Protein AF-A0A9B0X3S6-F1 (afdb_monomer)

pLDDT: mean 76.86, std 13.33, range [49.12, 95.06]

Mean predicted aligned error: 16.03 Å

Solvent-accessible surface area (backbone atoms only — not comparable to full-atom values): 7601 Å² total; per-residue (Å²): 138,84,72,91,72,80,80,67,78,70,72,73,69,69,84,85,71,81,81,88,72,52,74,68,56,46,54,48,42,71,75,46,59,59,53,60,62,51,50,53,52,52,51,49,54,71,67,44,82,87,54,51,77,71,53,38,54,50,53,50,57,49,44,43,71,78,40,47,68,64,44,40,74,76,42,79,48,74,65,65,48,37,76,79,48,70,75,74,79,77,77,73,69,63,63,65,61,51,59,71,71,47,74,82,70,79,80,77,79,81,82,81,86,82,132

Foldseek 3Di:
DDDPPPPPPCPVDPPDDDDDDDPVVVVVCVVPVVLVVLLVVLVCLLPPPVDDPVVSVVVLVVSCVVPVPSNCVQPVDVVSVCVSPPDDPDPDPCVVVVCVVDDPDPPPPPPDDDD

Structure (mmCIF, N/CA/C/O backbone):
data_AF-A0A9B0X3S6-F1
#
_entry.id   AF-A0A9B0X3S6-F1
#
loop_
_atom_site.group_PDB
_atom_site.id
_atom_site.type_symbol
_atom_site.label_atom_id
_atom_site.label_alt_id
_atom_site.label_comp_id
_atom_site.label_asym_id
_atom_site.label_entity_id
_atom_site.label_seq_id
_atom_site.pdbx_PDB_ins_code
_atom_site.Cartn_x
_atom_site.Cartn_y
_atom_site.Cartn_z
_atom_site.occupancy
_atom_site.B_iso_or_equiv
_atom_site.auth_seq_id
_atom_site.auth_comp_id
_atom_site.auth_asym_id
_atom_site.auth_atom_id
_atom_site.pdbx_PDB_model_num
ATOM 1 N N . ILE A 1 1 ? 35.763 -37.600 18.151 1.00 53.78 1 ILE A N 1
ATOM 2 C CA . ILE A 1 1 ? 34.328 -37.235 18.077 1.00 53.78 1 ILE A CA 1
ATOM 3 C C . ILE A 1 1 ? 34.088 -36.722 16.663 1.00 53.78 1 ILE A C 1
ATOM 5 O O . ILE A 1 1 ? 34.640 -35.689 16.314 1.00 53.78 1 ILE A O 1
ATOM 9 N N . LYS A 1 2 ? 33.414 -37.508 15.816 1.00 51.91 2 LYS A N 1
ATOM 10 C CA . LYS A 1 2 ? 33.139 -37.174 14.411 1.00 51.91 2 LYS A CA 1
ATOM 11 C C . LYS A 1 2 ? 31.690 -36.684 14.366 1.00 51.91 2 LYS A C 1
ATOM 13 O O . LYS A 1 2 ? 30.795 -37.451 14.707 1.00 51.91 2 LYS A O 1
ATOM 18 N N . TYR A 1 3 ? 31.479 -35.403 14.084 1.00 52.16 3 TYR A N 1
ATOM 19 C CA . TYR A 1 3 ? 30.139 -34.812 14.057 1.00 52.16 3 TYR A CA 1
ATOM 20 C C . TYR A 1 3 ? 29.392 -35.259 12.786 1.00 52.16 3 TYR A C 1
ATOM 22 O O . TYR A 1 3 ? 29.971 -35.168 11.702 1.00 52.16 3 TYR A O 1
ATOM 30 N N . PRO A 1 4 ? 28.138 -35.735 12.880 1.00 56.09 4 PRO A N 1
ATOM 31 C CA . PRO A 1 4 ? 27.315 -36.011 11.709 1.00 56.09 4 PRO A CA 1
ATOM 32 C C . PRO A 1 4 ? 26.777 -34.679 11.165 1.00 56.09 4 PRO A C 1
ATOM 34 O O . PRO A 1 4 ? 26.042 -33.983 11.862 1.00 56.09 4 PRO A O 1
ATOM 37 N N . GLY A 1 5 ? 27.184 -34.304 9.949 1.00 56.84 5 GLY A N 1
ATOM 38 C CA . GLY A 1 5 ? 26.774 -33.052 9.291 1.00 56.84 5 GLY A CA 1
ATOM 39 C C . GLY A 1 5 ? 27.902 -32.230 8.653 1.00 56.84 5 GLY A C 1
ATOM 40 O O . GLY A 1 5 ? 27.643 -31.133 8.174 1.00 56.84 5 GLY A O 1
ATOM 41 N N . ALA A 1 6 ? 29.142 -32.732 8.644 1.00 55.22 6 ALA A N 1
ATOM 42 C CA . ALA A 1 6 ? 30.279 -32.047 8.017 1.00 55.22 6 ALA A CA 1
ATOM 43 C C . ALA A 1 6 ? 30.305 -32.134 6.477 1.00 55.22 6 ALA A C 1
ATOM 45 O O . ALA A 1 6 ? 31.081 -31.414 5.860 1.00 55.22 6 ALA A O 1
ATOM 46 N N . ASP A 1 7 ? 29.431 -32.940 5.870 1.00 56.25 7 ASP A N 1
ATOM 47 C CA . ASP A 1 7 ? 29.198 -32.953 4.423 1.00 56.25 7 ASP A CA 1
ATOM 48 C C . ASP A 1 7 ? 28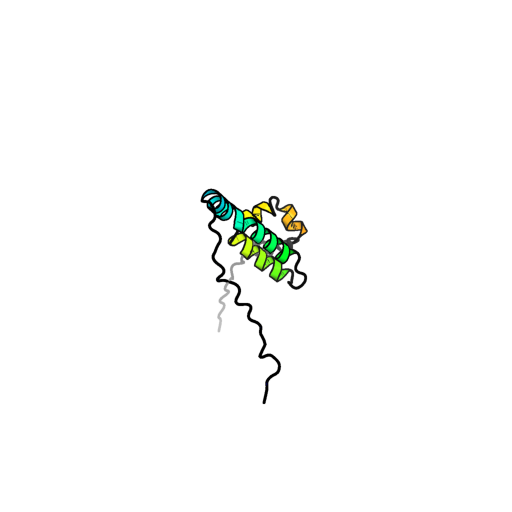.005 -32.044 4.101 1.00 56.25 7 ASP A C 1
ATOM 50 O O . ASP A 1 7 ? 26.979 -32.455 3.562 1.00 56.25 7 ASP A O 1
ATOM 54 N N . MET A 1 8 ? 28.114 -30.771 4.484 1.00 61.78 8 MET A N 1
ATOM 55 C CA . MET A 1 8 ? 27.455 -29.750 3.685 1.00 61.78 8 MET A CA 1
ATOM 56 C C . MET A 1 8 ? 28.321 -29.644 2.438 1.00 61.78 8 MET A C 1
ATOM 58 O O . MET A 1 8 ? 29.293 -28.889 2.422 1.00 61.78 8 MET A O 1
ATOM 62 N N . ASP A 1 9 ? 27.985 -30.437 1.419 1.00 55.53 9 ASP A N 1
ATOM 63 C CA . ASP A 1 9 ? 28.320 -30.125 0.037 1.00 55.53 9 ASP A CA 1
ATOM 64 C C . ASP A 1 9 ? 27.698 -28.759 -0.253 1.00 55.53 9 ASP A C 1
ATOM 66 O O . ASP A 1 9 ? 26.607 -28.610 -0.803 1.00 55.53 9 ASP A O 1
ATOM 70 N N . ILE A 1 10 ? 28.410 -27.722 0.177 1.00 59.44 10 ILE A N 1
ATOM 71 C CA . ILE A 1 10 ? 28.361 -26.408 -0.413 1.00 59.44 10 ILE A CA 1
ATOM 72 C C . ILE A 1 10 ? 28.906 -26.669 -1.813 1.00 59.44 10 ILE A C 1
ATOM 74 O O . ILE A 1 10 ? 30.084 -26.459 -2.097 1.00 59.44 10 ILE A O 1
ATOM 78 N N . THR A 1 11 ? 28.051 -27.170 -2.707 1.00 61.06 11 THR A N 1
ATOM 79 C CA . THR A 1 11 ? 28.144 -26.807 -4.111 1.00 61.06 11 THR A CA 1
ATOM 80 C C . THR A 1 11 ? 28.153 -25.293 -4.080 1.00 61.06 11 THR A C 1
ATOM 82 O O . THR A 1 11 ? 27.106 -24.666 -3.915 1.00 61.06 11 THR A O 1
ATOM 85 N N . LEU A 1 12 ? 29.361 -24.726 -4.064 1.00 59.53 12 LEU A N 1
ATOM 86 C CA . LEU A 1 12 ? 29.629 -23.304 -4.119 1.00 59.53 12 LEU A CA 1
ATOM 87 C C . LEU A 1 12 ? 28.991 -22.854 -5.423 1.00 59.53 12 LEU A C 1
ATOM 89 O O . LEU A 1 12 ? 29.595 -22.950 -6.490 1.00 59.53 12 LEU A O 1
ATOM 93 N N . SER A 1 13 ? 27.716 -22.475 -5.333 1.00 67.25 13 SER A N 1
ATOM 94 C CA . SER A 1 13 ? 26.990 -21.863 -6.425 1.00 67.25 13 SER A CA 1
ATOM 95 C C . SER A 1 13 ? 27.887 -20.741 -6.909 1.00 67.25 13 SER A C 1
ATOM 97 O O . SER A 1 13 ? 28.338 -19.927 -6.097 1.00 67.25 13 SER A O 1
ATOM 99 N N . ALA A 1 14 ? 28.203 -20.756 -8.204 1.00 70.44 14 ALA A N 1
ATOM 100 C CA . ALA A 1 14 ? 29.019 -19.729 -8.828 1.00 70.44 14 ALA A CA 1
ATOM 101 C C . ALA A 1 14 ? 28.556 -18.342 -8.345 1.00 70.44 14 ALA A C 1
ATOM 103 O O . ALA A 1 14 ? 27.351 -18.174 -8.110 1.00 70.44 14 ALA A O 1
ATOM 104 N N . PRO A 1 15 ? 29.474 -17.371 -8.168 1.00 72.62 15 PRO A N 1
ATOM 105 C CA . PRO A 1 15 ? 29.113 -16.026 -7.739 1.00 72.62 15 PRO A CA 1
ATOM 106 C C . PRO A 1 15 ? 27.904 -15.550 -8.541 1.00 72.62 15 PRO A C 1
ATOM 108 O O . PRO A 1 15 ? 27.935 -15.494 -9.771 1.00 72.62 15 PRO A O 1
ATOM 111 N N . SER A 1 16 ? 26.805 -15.292 -7.835 1.00 76.25 16 SER A N 1
ATOM 112 C CA . SER A 1 16 ? 25.555 -14.865 -8.441 1.00 76.25 16 SER A CA 1
ATOM 113 C C . SER A 1 16 ? 25.729 -13.421 -8.894 1.00 76.25 16 SER A C 1
ATOM 115 O O . SER A 1 16 ? 25.534 -12.485 -8.119 1.00 76.25 16 SER A O 1
ATOM 117 N N . PHE A 1 17 ? 26.169 -13.244 -10.135 1.00 82.62 17 PHE A N 1
ATOM 118 C CA . PHE A 1 17 ? 26.225 -11.938 -10.770 1.00 82.62 17 PHE A CA 1
ATOM 119 C C . PHE A 1 17 ? 24.820 -11.506 -11.188 1.00 82.62 17 PHE A C 1
ATOM 121 O O . PHE A 1 17 ? 24.028 -12.307 -11.688 1.00 82.62 17 PHE A O 1
ATOM 128 N N . CYS A 1 18 ? 24.509 -10.223 -10.998 1.00 86.44 18 CYS A N 1
ATOM 129 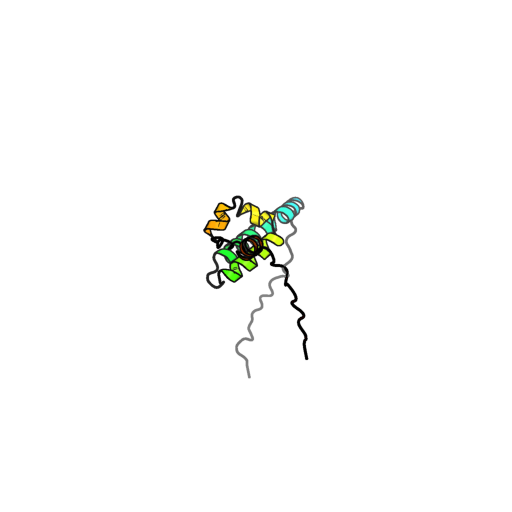C CA . CYS A 1 18 ? 23.271 -9.649 -11.507 1.00 86.44 18 CYS A CA 1
ATOM 130 C C . CYS A 1 18 ? 23.248 -9.733 -13.039 1.00 86.44 18 CYS A C 1
ATOM 132 O O . CYS A 1 18 ? 24.235 -9.403 -13.701 1.00 86.44 18 CYS A O 1
ATOM 134 N N . ARG A 1 19 ? 22.101 -10.120 -13.607 1.00 87.38 19 ARG A N 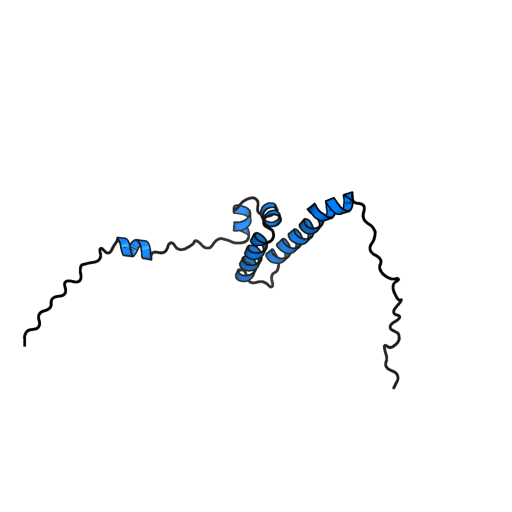1
ATOM 135 C CA . ARG A 1 19 ? 21.866 -9.998 -15.050 1.00 87.38 19 ARG A CA 1
ATOM 136 C C . ARG A 1 19 ? 21.834 -8.515 -15.418 1.00 87.38 19 ARG A C 1
ATOM 138 O O . ARG A 1 19 ? 21.108 -7.745 -14.792 1.00 87.38 19 ARG A O 1
ATOM 145 N N . GLN A 1 20 ? 22.578 -8.127 -16.450 1.00 90.31 20 GLN A N 1
ATOM 146 C CA . GLN A 1 20 ? 22.455 -6.793 -17.026 1.00 90.31 20 GLN A CA 1
ATOM 147 C C . GLN A 1 20 ? 21.083 -6.659 -17.702 1.00 90.31 20 GLN A C 1
ATOM 149 O O . GLN A 1 20 ? 20.732 -7.461 -18.568 1.00 90.31 20 GLN A O 1
ATOM 154 N N . ILE A 1 21 ? 20.309 -5.663 -17.280 1.00 91.56 21 ILE A N 1
ATOM 155 C CA . ILE A 1 21 ? 19.023 -5.310 -17.888 1.00 91.56 21 ILE A CA 1
ATOM 156 C C . ILE A 1 21 ? 19.224 -4.207 -18.925 1.00 91.56 21 ILE A C 1
ATOM 158 O O . ILE A 1 21 ? 20.160 -3.408 -18.823 1.00 91.56 21 ILE A O 1
ATOM 162 N N . SER A 1 22 ? 18.359 -4.174 -19.936 1.00 95.06 22 SER A N 1
ATOM 163 C CA . SER A 1 22 ? 18.357 -3.090 -20.918 1.00 95.06 22 SER A CA 1
ATOM 164 C C . SER A 1 22 ? 17.890 -1.777 -20.261 1.00 95.06 22 SER A C 1
ATOM 166 O O . SER A 1 22 ? 17.187 -1.809 -19.245 1.00 95.06 22 SER A O 1
ATOM 168 N N . PRO A 1 23 ? 18.254 -0.604 -20.810 1.00 93.06 23 PRO A N 1
ATOM 169 C CA . PRO A 1 23 ? 17.760 0.673 -20.291 1.00 93.06 23 PRO A CA 1
ATOM 170 C C . PRO A 1 23 ? 16.226 0.770 -20.349 1.00 93.06 23 PRO A C 1
ATOM 172 O O . PRO A 1 23 ? 15.616 1.330 -19.446 1.00 93.06 23 PRO A O 1
ATOM 175 N N . GLU A 1 24 ? 15.593 0.171 -21.360 1.00 92.81 24 GLU A N 1
ATOM 176 C CA . GLU A 1 24 ? 14.131 0.110 -21.484 1.00 92.81 24 GLU A CA 1
ATOM 177 C C . GLU A 1 24 ? 13.496 -0.748 -20.379 1.00 92.81 24 GLU A C 1
ATOM 179 O O . GLU A 1 24 ? 12.537 -0.320 -19.736 1.00 92.81 24 GLU A O 1
ATOM 184 N N . GLU A 1 25 ? 14.060 -1.930 -20.100 1.00 90.75 25 GLU A N 1
ATOM 185 C CA . GLU A 1 25 ? 13.620 -2.787 -18.990 1.00 90.75 25 GLU A CA 1
ATOM 186 C C . GLU A 1 25 ? 13.790 -2.085 -17.641 1.00 90.75 25 GLU A C 1
ATOM 188 O O . GLU A 1 25 ? 12.949 -2.233 -16.757 1.00 90.75 25 GLU A O 1
ATOM 193 N N . PHE A 1 26 ? 14.859 -1.307 -17.480 1.00 90.62 26 PHE A N 1
ATOM 194 C CA . PHE A 1 26 ? 15.095 -0.533 -16.271 1.00 90.62 26 PHE A CA 1
ATOM 195 C C . PHE A 1 26 ? 14.037 0.553 -16.064 1.00 90.62 26 PHE A C 1
ATOM 197 O O . PHE A 1 26 ? 13.501 0.657 -14.963 1.00 90.62 26 PHE A O 1
ATOM 204 N N . GLU A 1 27 ? 13.695 1.326 -17.097 1.00 91.56 27 GLU A N 1
ATOM 205 C CA . GLU A 1 27 ? 12.624 2.326 -16.997 1.00 91.56 27 GLU A CA 1
ATOM 206 C C . GLU A 1 27 ? 11.268 1.668 -16.710 1.00 91.56 27 GLU A C 1
ATOM 208 O O . GLU A 1 27 ? 10.512 2.140 -15.858 1.00 91.56 27 GLU A O 1
ATOM 213 N N . TYR A 1 28 ? 10.987 0.523 -17.338 1.00 88.62 28 TYR A N 1
ATOM 214 C CA . TYR A 1 28 ? 9.779 -0.252 -17.064 1.00 88.62 28 TYR A CA 1
ATOM 215 C C . TYR A 1 28 ? 9.725 -0.754 -15.611 1.00 88.62 28 TYR A C 1
ATOM 217 O O . TYR A 1 28 ? 8.737 -0.536 -14.910 1.00 88.62 28 TYR A O 1
ATOM 225 N N . GLN A 1 29 ? 10.794 -1.387 -15.121 1.00 88.06 29 GLN A N 1
ATOM 226 C CA . GLN A 1 29 ? 10.867 -1.887 -13.744 1.00 88.06 29 GLN A CA 1
ATOM 227 C C . GLN A 1 29 ? 10.849 -0.752 -12.718 1.00 88.06 29 GLN A C 1
ATOM 229 O O . GLN A 1 29 ? 10.253 -0.899 -11.653 1.00 88.06 29 GLN A O 1
ATOM 234 N N . ARG A 1 30 ? 11.453 0.394 -13.040 1.00 83.81 30 ARG A N 1
ATOM 235 C CA . ARG A 1 30 ? 11.396 1.601 -12.213 1.00 83.81 30 ARG A CA 1
ATOM 236 C C . ARG A 1 30 ? 9.959 2.100 -12.066 1.00 83.81 30 ARG A C 1
ATOM 238 O O . ARG A 1 30 ? 9.561 2.437 -10.955 1.00 83.81 30 ARG A O 1
ATOM 245 N N . ALA A 1 31 ? 9.203 2.157 -13.162 1.00 81.44 31 ALA A N 1
ATOM 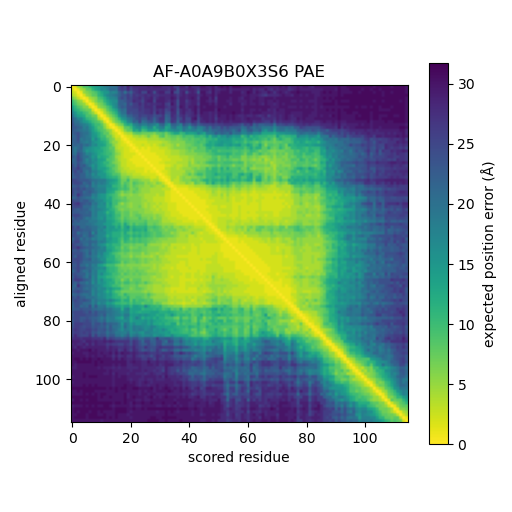246 C CA . ALA A 1 31 ? 7.843 2.690 -13.162 1.00 81.44 31 ALA A CA 1
ATOM 247 C C . ALA A 1 31 ? 6.808 1.708 -12.583 1.00 81.44 31 ALA A C 1
ATOM 249 O O . ALA A 1 31 ? 5.925 2.120 -11.834 1.00 81.44 31 ALA A O 1
ATOM 250 N N . TYR A 1 32 ? 6.926 0.415 -12.894 1.00 79.56 32 TYR A N 1
ATOM 251 C CA . TYR A 1 32 ? 5.870 -0.571 -12.625 1.00 79.56 32 TYR A CA 1
ATOM 252 C C . TYR A 1 32 ? 6.316 -1.746 -11.759 1.00 79.56 32 TYR A C 1
ATOM 254 O O . TYR A 1 32 ? 5.483 -2.393 -11.128 1.00 79.56 32 TYR A O 1
ATOM 262 N N . GLY A 1 33 ? 7.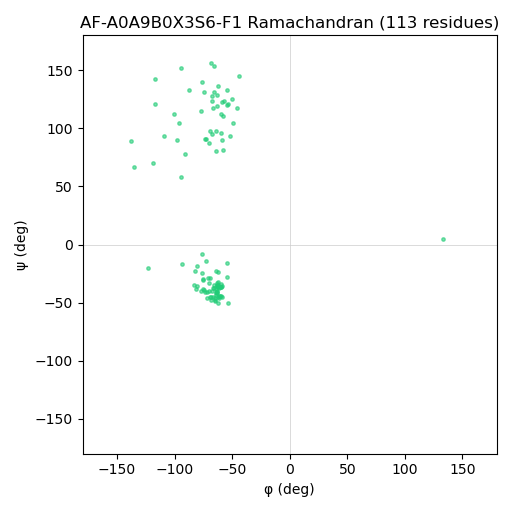620 -2.014 -11.675 1.00 79.75 33 GLY A N 1
ATOM 263 C CA . GLY A 1 33 ? 8.143 -3.228 -11.043 1.00 79.75 33 GLY A CA 1
ATOM 264 C C . GLY A 1 33 ? 7.814 -3.351 -9.555 1.00 79.75 33 GLY A C 1
ATOM 265 O O . GLY A 1 33 ? 7.764 -4.457 -9.027 1.00 79.75 33 GLY A O 1
ATOM 266 N N . SER A 1 34 ? 7.550 -2.234 -8.872 1.00 81.06 34 SER A N 1
ATOM 267 C CA . SER A 1 34 ? 7.129 -2.242 -7.467 1.00 81.06 34 SER A CA 1
ATOM 268 C C . SER A 1 34 ? 5.610 -2.220 -7.270 1.00 81.06 34 SER A C 1
ATOM 270 O O . SER A 1 34 ? 5.152 -2.578 -6.188 1.00 81.06 34 SER A O 1
ATOM 272 N N . GLN A 1 35 ? 4.811 -1.859 -8.281 1.00 85.38 35 GLN A N 1
ATOM 273 C CA . GLN A 1 35 ? 3.358 -1.724 -8.120 1.00 85.38 35 GLN A CA 1
ATOM 274 C C . GLN A 1 35 ? 2.671 -3.069 -7.875 1.00 85.38 35 GLN A C 1
ATOM 276 O O . GLN A 1 35 ? 1.850 -3.178 -6.967 1.00 85.38 35 GLN A O 1
ATOM 281 N N . GLU A 1 36 ? 3.025 -4.100 -8.642 1.00 85.62 36 GLU A N 1
ATOM 282 C CA . GLU A 1 36 ? 2.407 -5.426 -8.531 1.00 85.62 36 GLU A CA 1
ATOM 283 C C . GLU A 1 36 ? 2.696 -6.104 -7.173 1.00 85.62 36 GLU A C 1
ATOM 285 O O . GLU A 1 36 ? 1.740 -6.501 -6.498 1.00 85.62 36 GLU A O 1
ATOM 290 N N . PRO A 1 37 ? 3.950 -6.146 -6.669 1.00 90.19 37 PRO A N 1
ATOM 291 C CA . PRO A 1 37 ? 4.228 -6.634 -5.316 1.00 90.19 37 PRO A CA 1
ATOM 292 C C . PRO A 1 37 ? 3.514 -5.837 -4.217 1.00 90.19 37 PRO A C 1
ATOM 294 O O . PRO A 1 37 ? 3.067 -6.409 -3.221 1.00 90.19 37 PRO A O 1
ATOM 297 N N . LEU A 1 38 ? 3.389 -4.515 -4.381 1.00 90.69 38 LEU A N 1
ATOM 298 C CA . LEU A 1 38 ? 2.677 -3.664 -3.426 1.00 90.69 38 LEU A CA 1
ATOM 299 C C . LEU A 1 38 ? 1.172 -3.960 -3.416 1.00 90.69 38 LEU A C 1
ATOM 301 O O . LEU A 1 38 ? 0.573 -4.005 -2.341 1.00 90.69 38 LEU A O 1
ATOM 305 N N . ALA A 1 39 ?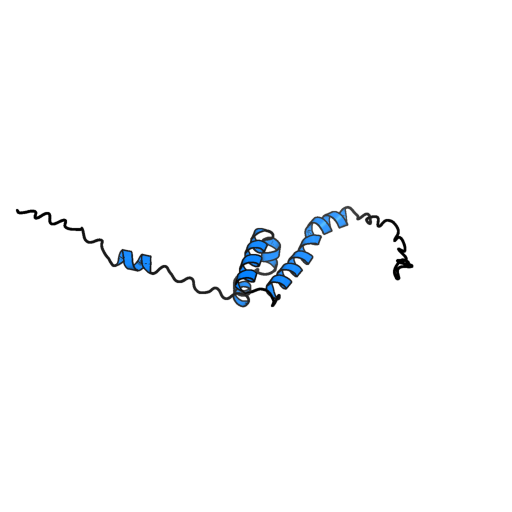 0.568 -4.198 -4.581 1.00 89.50 39 ALA A N 1
ATOM 306 C CA . ALA A 1 39 ? -0.831 -4.598 -4.687 1.00 89.50 39 ALA A CA 1
ATOM 307 C C . ALA A 1 39 ? -1.077 -5.969 -4.036 1.00 89.50 39 ALA A C 1
ATOM 309 O O . ALA A 1 39 ? -2.036 -6.120 -3.282 1.00 89.50 39 ALA A O 1
ATOM 310 N N . ALA A 1 40 ? -0.180 -6.938 -4.241 1.00 90.69 40 ALA A N 1
ATOM 311 C CA . ALA A 1 40 ? -0.252 -8.232 -3.562 1.00 90.69 40 ALA A CA 1
ATOM 312 C C . ALA A 1 40 ? -0.176 -8.079 -2.031 1.00 90.69 40 ALA A C 1
ATOM 314 O O . ALA A 1 40 ? -0.999 -8.634 -1.306 1.00 90.69 40 ALA A O 1
ATOM 315 N N . LEU A 1 41 ? 0.734 -7.235 -1.533 1.00 92.69 41 LEU A N 1
ATOM 316 C CA . LEU A 1 41 ? 0.853 -6.954 -0.099 1.00 92.69 41 LEU A CA 1
ATOM 317 C C . LEU A 1 41 ? -0.415 -6.306 0.480 1.00 92.69 41 LEU A C 1
ATOM 319 O O . LEU A 1 41 ? -0.786 -6.577 1.624 1.00 92.69 41 LEU A O 1
ATOM 323 N N . LEU A 1 42 ? -1.085 -5.445 -0.290 1.00 91.38 42 LEU A N 1
ATOM 324 C CA . LEU A 1 42 ? -2.357 -4.843 0.107 1.00 91.38 42 LEU A CA 1
ATOM 325 C C . LEU A 1 42 ? -3.443 -5.914 0.297 1.00 91.38 42 LEU A C 1
ATOM 327 O O . LEU A 1 42 ? -4.138 -5.902 1.316 1.00 91.38 42 LEU A O 1
ATOM 331 N N . GLU A 1 43 ? -3.549 -6.859 -0.639 1.00 90.81 43 GLU A N 1
ATOM 332 C CA . GLU A 1 43 ? -4.493 -7.980 -0.562 1.00 90.81 43 GLU A CA 1
ATOM 333 C C . GLU A 1 43 ? -4.194 -8.914 0.607 1.00 90.81 43 GLU A C 1
ATOM 335 O O . GLU A 1 43 ? -5.113 -9.308 1.332 1.00 90.81 43 GLU A O 1
ATOM 340 N N . ASP A 1 44 ? -2.921 -9.205 0.861 1.00 92.44 44 ASP A N 1
ATOM 341 C CA . ASP A 1 44 ? -2.506 -10.002 2.013 1.00 92.44 44 ASP A CA 1
ATOM 342 C C . ASP A 1 44 ? -2.957 -9.339 3.318 1.00 92.44 44 ASP A C 1
ATOM 344 O O . ASP A 1 44 ? -3.561 -9.981 4.172 1.00 92.44 44 ASP A O 1
ATOM 348 N N . VAL A 1 45 ? -2.766 -8.023 3.473 1.00 90.19 45 VAL A N 1
ATOM 349 C CA . VAL A 1 45 ? -3.210 -7.296 4.678 1.00 90.19 45 VAL A CA 1
ATOM 350 C C . VAL A 1 45 ? -4.733 -7.350 4.858 1.00 90.19 45 VAL A C 1
ATOM 352 O O . VAL A 1 45 ? -5.222 -7.409 5.993 1.00 90.19 45 VAL A O 1
ATOM 355 N N . ILE A 1 46 ? -5.492 -7.308 3.762 1.00 87.62 46 ILE A N 1
ATOM 356 C CA . ILE A 1 46 ? -6.959 -7.364 3.787 1.00 87.62 46 ILE A CA 1
ATOM 357 C C . ILE A 1 46 ? -7.436 -8.771 4.165 1.00 87.62 46 ILE A C 1
ATOM 359 O O . ILE A 1 46 ? -8.304 -8.920 5.034 1.00 87.62 46 ILE A O 1
ATOM 363 N N . THR A 1 47 ? -6.856 -9.799 3.551 1.00 89.75 47 THR A N 1
ATOM 364 C CA . THR A 1 47 ? -7.277 -11.201 3.687 1.00 89.75 47 THR A CA 1
ATOM 365 C C . THR A 1 47 ? -6.727 -11.882 4.942 1.00 89.75 47 THR A C 1
ATOM 367 O O . THR A 1 47 ? -7.363 -12.804 5.450 1.00 89.75 47 THR A O 1
ATOM 370 N N . ASP A 1 48 ? -5.623 -11.391 5.516 1.00 90.44 48 ASP A N 1
ATOM 371 C CA . ASP A 1 48 ? -4.949 -12.012 6.660 1.00 90.44 48 ASP A CA 1
ATOM 372 C C . ASP A 1 48 ? -5.881 -12.164 7.873 1.00 90.44 48 ASP A C 1
ATOM 374 O O . ASP A 1 48 ? -6.277 -11.194 8.522 1.00 90.44 48 ASP A O 1
ATOM 378 N N . ALA A 1 49 ? -6.241 -13.402 8.203 1.00 88.50 49 ALA A N 1
ATOM 379 C CA . ALA A 1 49 ? -7.124 -13.722 9.321 1.00 88.50 49 ALA A CA 1
ATOM 380 C C . ALA A 1 49 ? -6.458 -13.536 10.697 1.00 88.50 49 ALA A C 1
ATOM 382 O O . ALA A 1 49 ? -7.153 -13.496 11.712 1.00 88.50 49 ALA A O 1
ATOM 383 N N . LYS A 1 50 ? -5.125 -13.405 10.752 1.00 90.69 50 LYS A N 1
ATOM 384 C CA . LYS A 1 50 ? -4.375 -13.217 12.004 1.00 90.69 50 LYS A CA 1
ATOM 385 C C . LYS A 1 50 ? -4.504 -11.795 12.542 1.00 90.69 50 LYS A C 1
ATOM 387 O O . LYS A 1 50 ? -4.331 -11.576 13.738 1.00 90.69 50 LYS A O 1
ATOM 392 N N . LEU A 1 51 ? -4.794 -10.827 11.671 1.00 87.00 51 LEU A N 1
ATOM 393 C CA . LEU A 1 51 ? -4.909 -9.421 12.044 1.00 87.00 51 LEU A CA 1
ATOM 394 C C . LEU A 1 51 ? -6.322 -9.086 12.505 1.00 87.00 51 LEU A C 1
ATOM 396 O O . LEU A 1 51 ? -7.313 -9.353 11.822 1.00 87.00 51 LEU A O 1
ATOM 400 N N . SER A 1 52 ? -6.415 -8.384 13.631 1.00 89.06 52 SER A N 1
ATOM 401 C CA . SER A 1 52 ? -7.688 -7.822 14.068 1.00 89.06 52 SER A CA 1
ATOM 402 C C . SER A 1 52 ? -8.167 -6.731 13.100 1.00 89.06 52 SER A C 1
ATOM 404 O O . SER A 1 52 ? -7.376 -6.003 12.494 1.00 89.06 52 SER A O 1
ATOM 406 N N . ASN A 1 53 ? -9.483 -6.510 13.025 1.00 85.94 53 ASN A N 1
ATOM 407 C CA . ASN A 1 53 ? -10.067 -5.436 12.203 1.00 85.94 53 ASN A CA 1
ATOM 408 C C . ASN A 1 53 ? -9.487 -4.043 12.513 1.00 85.94 53 ASN A C 1
ATOM 410 O O . ASN A 1 53 ? -9.451 -3.165 11.652 1.00 85.94 53 ASN A O 1
ATOM 414 N N . LYS A 1 54 ? -9.023 -3.816 13.748 1.00 86.69 54 LYS A N 1
ATOM 415 C CA . LYS A 1 54 ? -8.377 -2.561 14.151 1.00 86.69 54 LYS A CA 1
ATOM 416 C C . LYS A 1 54 ? -6.985 -2.421 13.533 1.00 86.69 54 LYS A C 1
ATOM 418 O O . LYS A 1 54 ? -6.619 -1.324 13.117 1.00 86.69 54 LYS A O 1
ATOM 423 N N . GLU A 1 55 ? -6.216 -3.502 13.480 1.00 89.00 55 GLU A N 1
ATOM 424 C CA . GLU A 1 55 ? -4.866 -3.521 12.910 1.00 89.00 55 GLU A CA 1
ATOM 425 C C . GLU A 1 55 ? -4.896 -3.450 11.390 1.00 89.00 55 GLU A C 1
ATOM 427 O O . GLU A 1 55 ? -4.141 -2.657 10.830 1.00 89.00 55 GLU A O 1
ATOM 432 N N . LYS A 1 56 ? -5.828 -4.160 10.738 1.00 90.56 56 LYS A N 1
ATOM 433 C CA . LYS A 1 56 ? -6.062 -4.042 9.290 1.00 90.56 56 LYS A CA 1
ATOM 434 C C . LYS A 1 56 ? -6.302 -2.590 8.888 1.00 90.56 56 LYS A C 1
ATOM 436 O O . LYS A 1 56 ? -5.580 -2.054 8.055 1.00 90.56 56 LYS A O 1
ATOM 441 N N . LYS A 1 57 ? -7.214 -1.894 9.583 1.00 88.06 57 LYS A N 1
ATOM 442 C CA . LYS A 1 57 ? -7.476 -0.461 9.345 1.00 88.06 57 LYS A CA 1
ATOM 443 C C . LYS A 1 57 ? -6.249 0.425 9.578 1.00 88.06 57 LYS A C 1
ATOM 445 O O . LYS A 1 57 ? -6.079 1.417 8.877 1.00 88.06 57 LYS A O 1
ATOM 450 N N . LYS A 1 58 ? -5.399 0.117 10.566 1.00 90.69 58 LYS A N 1
ATOM 451 C CA . LYS A 1 58 ? -4.164 0.886 10.813 1.00 90.69 58 LYS A CA 1
ATOM 452 C C . LYS A 1 58 ? -3.143 0.689 9.694 1.00 90.69 58 LYS A C 1
ATOM 454 O O . LYS A 1 58 ? -2.622 1.681 9.194 1.00 90.69 58 LYS A O 1
ATOM 459 N N . LYS A 1 59 ? -2.890 -0.563 9.302 1.00 91.31 59 LYS A N 1
ATOM 460 C CA . LYS A 1 59 ? -1.959 -0.900 8.220 1.00 91.31 59 LYS A CA 1
ATOM 461 C C . LYS A 1 59 ? -2.433 -0.332 6.886 1.00 91.31 59 LYS A C 1
ATOM 463 O O . LYS A 1 59 ? -1.639 0.286 6.195 1.00 91.31 59 LYS A O 1
ATOM 468 N N . LEU A 1 60 ? -3.729 -0.419 6.588 1.00 89.50 60 LEU A N 1
ATOM 469 C CA . LEU A 1 60 ? -4.319 0.187 5.391 1.00 89.50 60 LEU A CA 1
ATOM 470 C C . LEU A 1 60 ? -4.165 1.707 5.366 1.00 89.50 60 LEU A C 1
ATOM 472 O O . LEU A 1 60 ? -3.732 2.255 4.362 1.00 89.50 60 LEU A O 1
ATOM 476 N N . LYS A 1 61 ? -4.415 2.398 6.486 1.00 89.94 61 LYS A N 1
ATOM 477 C CA . LYS A 1 61 ? -4.163 3.847 6.573 1.00 89.94 61 LYS A CA 1
ATOM 478 C C . LYS A 1 61 ? -2.693 4.209 6.386 1.00 89.94 61 LYS A C 1
ATOM 480 O O . LYS A 1 61 ? -2.394 5.282 5.875 1.00 89.94 61 LYS A O 1
ATOM 485 N N . GLN A 1 62 ? -1.777 3.364 6.853 1.00 92.31 62 GLN A N 1
ATOM 486 C CA . GLN A 1 62 ? -0.349 3.564 6.627 1.00 92.31 62 GLN A CA 1
ATOM 487 C C . GLN A 1 62 ? -0.000 3.348 5.152 1.00 92.31 62 GLN A C 1
ATOM 489 O O . GLN A 1 62 ? 0.672 4.194 4.573 1.00 92.31 62 GLN A O 1
ATOM 494 N N . PHE A 1 63 ? -0.529 2.286 4.544 1.00 92.06 63 PHE A N 1
ATOM 495 C CA . PHE A 1 63 ? -0.345 1.964 3.133 1.00 92.06 63 PHE A CA 1
ATOM 496 C C . PHE A 1 63 ? -0.882 3.075 2.224 1.00 92.06 63 PHE A C 1
ATOM 498 O O . PHE A 1 63 ? -0.187 3.516 1.320 1.00 92.06 63 PHE A O 1
ATOM 505 N N . GLN A 1 64 ? -2.071 3.606 2.520 1.00 90.44 64 GLN A N 1
ATOM 506 C CA . GLN A 1 64 ? -2.662 4.734 1.797 1.00 90.44 64 GLN A CA 1
ATOM 507 C C . GLN A 1 64 ? -1.770 5.984 1.835 1.00 90.44 64 GLN A C 1
ATOM 509 O O . GLN A 1 64 ? -1.718 6.736 0.867 1.00 90.44 64 GLN A O 1
ATOM 514 N N . LYS A 1 65 ? -1.067 6.224 2.950 1.00 91.38 65 LYS A N 1
ATOM 515 C CA . LYS A 1 65 ? -0.152 7.367 3.082 1.00 91.38 65 LYS A CA 1
ATOM 516 C C . LYS A 1 65 ? 1.154 7.172 2.320 1.00 91.38 65 LYS A C 1
ATOM 518 O O . LYS A 1 65 ? 1.682 8.150 1.808 1.00 91.38 65 LYS A O 1
ATOM 523 N N . SER A 1 66 ? 1.699 5.957 2.305 1.00 90.62 66 SER A N 1
ATOM 524 C CA . SER A 1 66 ? 2.978 5.672 1.647 1.00 90.62 66 SER A CA 1
ATOM 525 C C . SER A 1 66 ? 2.828 5.420 0.148 1.00 90.62 66 SER A C 1
ATOM 527 O O . SER A 1 66 ? 3.704 5.808 -0.614 1.00 90.62 66 SER A O 1
ATOM 529 N N . TYR A 1 67 ? 1.723 4.797 -0.268 1.00 91.12 67 TYR A N 1
ATOM 530 C CA . TYR A 1 67 ? 1.469 4.349 -1.639 1.00 91.12 67 TYR A CA 1
ATOM 531 C C . TYR A 1 67 ? 0.039 4.713 -2.079 1.00 91.12 67 TYR A C 1
ATOM 533 O O . TYR A 1 67 ? -0.805 3.830 -2.269 1.00 91.12 67 TYR A O 1
ATOM 541 N N . PRO A 1 68 ? -0.270 6.015 -2.225 1.00 89.50 68 PRO A N 1
ATOM 542 C CA . PRO A 1 68 ? -1.619 6.471 -2.556 1.00 89.50 68 PRO A CA 1
ATOM 543 C C . PRO A 1 68 ? -2.096 5.982 -3.931 1.00 89.50 68 PRO A C 1
ATOM 545 O O . PRO A 1 68 ? -3.268 5.650 -4.078 1.00 89.50 68 PRO A O 1
ATOM 548 N N . GLU A 1 69 ? -1.195 5.885 -4.911 1.00 89.00 69 GLU A N 1
ATOM 549 C CA . GLU A 1 69 ? -1.503 5.463 -6.285 1.00 89.00 69 GLU A CA 1
ATOM 550 C C . GLU A 1 69 ? -1.979 4.005 -6.339 1.00 89.00 69 GLU A C 1
ATOM 552 O O . GLU A 1 69 ? -3.041 3.715 -6.888 1.00 89.00 69 GLU A O 1
ATOM 557 N N . VAL A 1 70 ? -1.245 3.095 -5.686 1.00 89.25 70 VAL A N 1
ATOM 558 C CA . VAL A 1 70 ? -1.605 1.668 -5.595 1.00 89.25 70 VAL A CA 1
ATOM 559 C C . VAL A 1 70 ? -2.914 1.492 -4.819 1.00 89.25 70 VAL A C 1
ATOM 561 O O . VAL A 1 70 ? -3.769 0.690 -5.193 1.00 89.25 70 VAL A O 1
ATOM 564 N N . TYR A 1 71 ? -3.115 2.285 -3.760 1.00 88.44 71 TYR A N 1
ATOM 565 C CA . TYR A 1 71 ? -4.359 2.268 -2.992 1.00 88.44 71 TYR A CA 1
ATOM 566 C C . TYR A 1 71 ? -5.564 2.729 -3.830 1.00 88.44 71 TYR A C 1
ATOM 568 O O . TYR A 1 71 ? -6.612 2.089 -3.792 1.00 88.44 71 TYR A O 1
ATOM 576 N N . GLN A 1 72 ? -5.422 3.803 -4.616 1.00 86.69 72 GLN A N 1
ATOM 577 C CA . GLN A 1 72 ? -6.480 4.307 -5.501 1.00 86.69 72 GLN A CA 1
ATOM 578 C C . GLN A 1 72 ? -6.814 3.346 -6.642 1.00 86.69 72 GLN A C 1
ATOM 580 O O . GLN A 1 72 ? -7.986 3.211 -6.985 1.00 86.69 72 GLN A O 1
ATOM 585 N N . GLN A 1 73 ? -5.819 2.657 -7.209 1.00 86.69 73 GLN A N 1
ATOM 586 C CA . GLN A 1 73 ? -6.067 1.630 -8.225 1.00 86.69 73 GLN A CA 1
ATOM 587 C C . GLN A 1 73 ? -6.956 0.501 -7.691 1.00 86.69 73 GLN A C 1
ATOM 589 O O . GLN A 1 73 ? -7.802 -0.012 -8.423 1.00 86.69 73 GLN A O 1
ATOM 594 N N . ARG A 1 74 ? -6.797 0.129 -6.413 1.00 85.75 74 ARG A N 1
ATOM 595 C CA . ARG A 1 74 ? -7.617 -0.912 -5.784 1.00 85.75 74 ARG A CA 1
ATOM 596 C C . ARG A 1 74 ? -8.981 -0.407 -5.314 1.00 85.75 74 ARG A C 1
ATOM 598 O O . ARG A 1 74 ? -9.966 -1.128 -5.453 1.00 85.75 74 ARG A O 1
ATOM 605 N N . PHE A 1 75 ? -9.034 0.815 -4.786 1.00 84.19 75 PHE A N 1
ATOM 606 C CA . PHE A 1 75 ? -10.245 1.451 -4.262 1.00 84.19 75 PHE A CA 1
ATOM 607 C C . PHE A 1 75 ? -10.590 2.732 -5.040 1.00 84.19 75 PHE A C 1
ATOM 609 O O . PHE A 1 75 ? -10.467 3.835 -4.501 1.00 84.19 75 PHE A O 1
ATOM 616 N N . PRO A 1 76 ? -11.037 2.619 -6.306 1.00 82.25 76 PRO A N 1
ATOM 617 C CA . PRO A 1 76 ? -11.410 3.783 -7.108 1.00 82.25 76 PRO A CA 1
ATOM 618 C C . PRO A 1 76 ? -12.713 4.429 -6.617 1.00 82.25 76 PRO A C 1
ATOM 620 O O . PRO A 1 76 ? -12.898 5.636 -6.763 1.00 82.25 76 PRO A O 1
ATOM 623 N N . THR A 1 77 ? -13.614 3.642 -6.016 1.00 80.62 77 THR A N 1
ATOM 624 C CA . THR A 1 77 ? -14.880 4.120 -5.448 1.00 80.62 77 THR A CA 1
ATOM 625 C C . THR A 1 77 ? -14.930 3.893 -3.935 1.00 80.62 77 THR A C 1
ATOM 627 O O . THR A 1 77 ? -14.505 2.836 -3.456 1.00 80.62 77 THR A O 1
ATOM 630 N N . PRO A 1 78 ? -15.505 4.829 -3.156 1.00 72.19 78 PRO A N 1
ATOM 631 C CA . PRO A 1 78 ? -15.598 4.696 -1.700 1.00 72.19 78 PRO A CA 1
ATOM 632 C C . PRO A 1 78 ? -16.465 3.503 -1.268 1.00 72.19 78 PRO A C 1
ATOM 634 O O . PRO A 1 78 ? -16.286 2.964 -0.182 1.00 72.19 78 PRO A O 1
ATOM 637 N N . GLU A 1 79 ? -17.374 3.039 -2.125 1.00 69.88 79 GLU A N 1
ATOM 638 C CA . GLU A 1 79 ? -18.230 1.878 -1.865 1.00 69.88 79 GLU A CA 1
ATOM 639 C C . GLU A 1 79 ? -17.415 0.587 -1.703 1.00 69.88 79 GLU A C 1
ATOM 641 O O . GLU A 1 79 ? -17.656 -0.188 -0.776 1.00 69.88 79 GLU A O 1
ATOM 646 N N . SER A 1 80 ? -16.390 0.397 -2.538 1.00 68.56 80 SER A N 1
ATOM 647 C CA . SER A 1 80 ? -15.505 -0.773 -2.474 1.00 68.56 80 SER A CA 1
ATOM 648 C C . SER A 1 80 ? -14.725 -0.844 -1.154 1.00 68.56 80 SER A C 1
ATOM 650 O O . SER A 1 80 ? -14.526 -1.925 -0.598 1.00 68.56 80 SER A O 1
ATOM 652 N N . GLU A 1 81 ? -14.377 0.312 -0.585 1.00 74.25 81 GLU A N 1
ATOM 653 C CA . GLU A 1 81 ? -13.751 0.410 0.734 1.00 74.25 81 GLU A CA 1
ATOM 654 C C . GLU A 1 81 ? -14.743 0.052 1.858 1.00 74.25 81 GLU A C 1
ATOM 656 O O . GLU A 1 81 ? -14.393 -0.653 2.811 1.00 74.25 81 GLU A O 1
ATOM 661 N N . THR A 1 82 ? -16.005 0.484 1.736 1.00 66.94 82 THR A N 1
ATOM 662 C CA . THR A 1 82 ? -17.035 0.241 2.762 1.00 66.94 82 THR A CA 1
ATOM 663 C C . THR A 1 82 ? -17.459 -1.222 2.879 1.00 66.94 82 THR A C 1
ATOM 665 O O . THR A 1 82 ? -17.817 -1.650 3.978 1.00 66.94 82 THR A O 1
ATOM 668 N N . LEU A 1 83 ? -17.374 -2.002 1.794 1.00 68.56 83 LEU A N 1
ATOM 669 C CA . LEU A 1 83 ? -17.673 -3.439 1.808 1.00 68.56 83 LEU A CA 1
ATOM 670 C C . LEU A 1 83 ? -16.678 -4.223 2.671 1.00 68.56 83 LEU A C 1
ATOM 672 O O . LEU A 1 83 ? -17.067 -5.146 3.383 1.00 68.56 83 LEU A O 1
ATOM 676 N N . LEU A 1 84 ? -15.402 -3.834 2.649 1.00 70.50 84 LEU A N 1
ATOM 677 C CA . LEU A 1 84 ? -14.366 -4.464 3.470 1.00 70.50 84 LEU A CA 1
ATOM 678 C C . LEU A 1 84 ? -14.390 -3.946 4.907 1.00 70.50 84 LEU A C 1
ATOM 680 O O . LEU A 1 84 ? -14.127 -4.680 5.863 1.00 70.50 84 LEU A O 1
ATOM 684 N N . PHE A 1 85 ? -14.703 -2.663 5.070 1.00 66.38 85 PHE A N 1
ATOM 685 C CA . PHE A 1 85 ? -14.672 -2.001 6.359 1.00 66.38 85 PHE A CA 1
ATOM 686 C C . PHE A 1 85 ? -15.891 -1.100 6.519 1.00 66.38 85 PHE A C 1
ATOM 688 O O . PHE A 1 85 ? -15.772 0.103 6.278 1.00 66.38 85 PHE A O 1
ATOM 695 N N . PRO A 1 86 ? -17.022 -1.612 7.041 1.00 63.53 86 PRO A N 1
ATOM 696 C CA . PRO A 1 86 ? -18.155 -0.755 7.351 1.00 63.53 86 PRO A CA 1
ATOM 697 C C . PRO A 1 86 ? -17.678 0.381 8.263 1.00 63.53 86 PRO A C 1
ATOM 699 O O . PRO A 1 86 ? -17.073 0.154 9.331 1.00 63.53 86 PRO A O 1
ATOM 702 N N . GLU A 1 87 ? -17.855 1.623 7.803 1.00 63.34 87 GLU A N 1
ATOM 703 C CA . GLU A 1 87 ? -17.582 2.788 8.630 1.00 63.34 87 GLU A CA 1
ATOM 704 C C . GLU A 1 87 ? -18.613 2.755 9.756 1.00 63.34 87 GLU A C 1
ATOM 706 O O . GLU A 1 87 ? -19.822 2.791 9.531 1.00 63.34 87 GLU A O 1
ATOM 711 N N . LYS A 1 88 ? -18.139 2.635 11.000 1.00 56.69 88 LYS A N 1
ATOM 712 C CA . LYS A 1 88 ? -19.032 2.807 12.142 1.00 56.69 88 LYS A CA 1
ATOM 713 C C . LYS A 1 88 ? -19.529 4.252 12.081 1.00 56.69 88 LYS A C 1
ATOM 715 O O . LYS A 1 88 ? -18.674 5.138 11.988 1.00 56.69 88 LYS A O 1
ATOM 720 N N . PRO A 1 89 ? -20.847 4.509 12.147 1.00 57.34 89 PRO A N 1
ATOM 721 C CA . PRO A 1 89 ? -21.365 5.866 12.079 1.00 57.34 89 PRO A CA 1
ATOM 722 C C . PRO A 1 89 ? -20.676 6.695 13.159 1.00 57.34 89 PRO A C 1
ATOM 724 O O . PRO A 1 89 ? -20.732 6.341 14.338 1.00 57.34 89 PRO A O 1
ATOM 727 N N . LYS A 1 90 ? -19.971 7.762 12.760 1.00 59.78 90 LYS A N 1
ATOM 728 C CA . LYS A 1 90 ? -19.368 8.702 13.709 1.00 59.78 90 LYS A CA 1
ATOM 729 C C . LYS A 1 90 ? -20.516 9.284 14.542 1.00 59.78 90 LYS A C 1
ATOM 731 O O . LYS A 1 90 ? -21.347 9.999 13.973 1.00 59.78 90 LYS A O 1
ATOM 736 N N . PRO A 1 91 ? -20.614 8.991 15.853 1.00 60.97 91 PRO A N 1
ATOM 737 C CA . PRO A 1 91 ? -21.639 9.613 16.669 1.00 60.97 91 PRO A CA 1
ATOM 738 C C . PRO A 1 91 ? -21.356 11.114 16.667 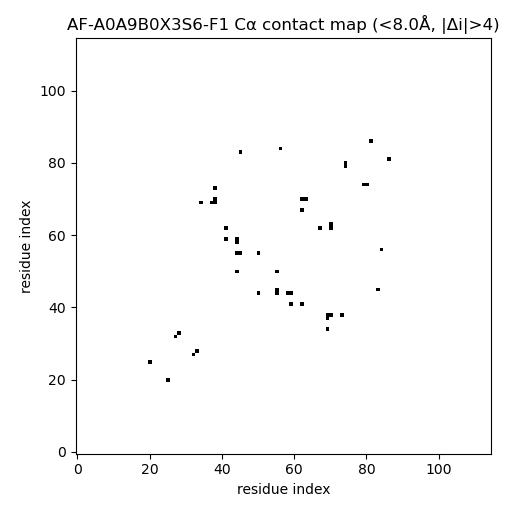1.00 60.97 91 PRO A C 1
ATOM 740 O O . PRO A 1 91 ? -20.271 11.549 17.061 1.00 60.97 91 PRO A O 1
ATOM 743 N N . ARG A 1 92 ? -22.308 11.913 16.169 1.00 63.31 92 ARG A N 1
ATOM 744 C CA . ARG A 1 92 ? -22.213 13.374 16.259 1.00 63.31 92 ARG A CA 1
ATOM 745 C C . ARG A 1 92 ? -22.001 13.725 17.736 1.00 63.31 92 ARG A C 1
ATOM 747 O O . ARG A 1 92 ? -22.728 13.180 18.572 1.00 63.31 92 ARG A O 1
ATOM 754 N N . PRO A 1 93 ? -21.039 14.596 18.091 1.00 68.25 93 PRO A N 1
ATOM 755 C CA . PRO A 1 93 ? -20.842 14.989 19.476 1.00 68.25 93 PRO A CA 1
ATOM 756 C C . PRO A 1 93 ? -22.088 15.740 19.956 1.00 68.25 93 PRO A C 1
ATOM 758 O O . PRO A 1 93 ? -22.266 16.933 19.730 1.00 68.25 93 PRO A O 1
ATOM 761 N N . GLN A 1 94 ? -22.962 15.006 20.638 1.00 62.38 94 GLN A N 1
ATOM 762 C CA . GLN A 1 94 ? -24.203 15.470 21.267 1.00 62.38 94 GLN A CA 1
ATOM 763 C C . GLN A 1 94 ? -23.985 16.643 2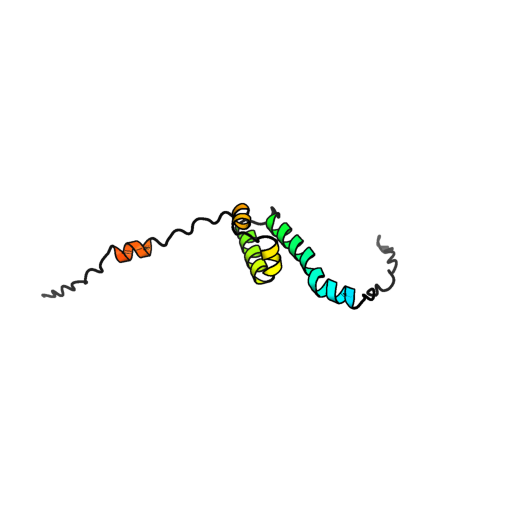2.246 1.00 62.38 94 GLN A C 1
ATOM 765 O O . GLN A 1 94 ? -24.920 17.381 22.552 1.00 62.38 94 GLN A O 1
ATOM 770 N N . LEU A 1 95 ? -22.739 16.883 22.665 1.00 63.88 95 LEU A N 1
ATOM 771 C CA . LEU A 1 95 ? -22.3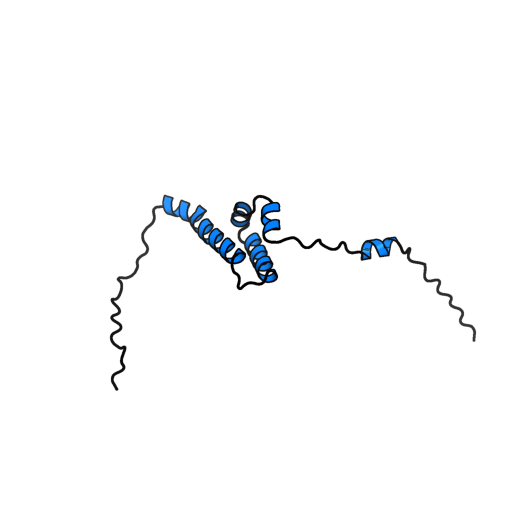34 18.018 23.496 1.00 63.88 95 LEU A CA 1
ATOM 772 C C . LEU A 1 95 ? -22.567 19.382 22.826 1.00 63.88 95 LEU A C 1
ATOM 774 O O . LEU A 1 95 ? -22.912 20.336 23.521 1.00 63.88 95 LEU A O 1
ATOM 778 N N . LEU A 1 96 ? -22.462 19.480 21.494 1.00 64.06 96 LEU A N 1
ATOM 779 C CA . LEU A 1 96 ? -22.678 20.749 20.784 1.00 64.06 96 LEU A CA 1
ATOM 780 C C . LEU A 1 96 ? -24.159 21.172 20.811 1.00 64.06 96 LEU A C 1
ATOM 782 O O . LEU A 1 96 ? -24.477 22.352 20.925 1.00 64.06 96 LEU A O 1
ATOM 786 N N . MET A 1 97 ? -25.071 20.194 20.802 1.00 64.38 97 MET A N 1
ATOM 787 C CA . MET A 1 97 ? -26.516 20.432 20.889 1.00 64.38 97 MET A CA 1
ATOM 788 C C . MET A 1 97 ? -26.966 20.803 22.310 1.00 64.38 97 MET A C 1
ATOM 790 O O . MET A 1 97 ? -27.934 21.541 22.479 1.00 64.38 97 MET A O 1
ATOM 794 N N . TRP A 1 98 ? -26.279 20.303 23.344 1.00 64.81 98 TRP A N 1
ATOM 795 C CA . TRP A 1 98 ? -26.596 20.603 24.745 1.00 64.81 98 TRP A CA 1
ATOM 796 C C . TRP A 1 98 ? -26.161 22.012 25.159 1.00 64.81 98 TRP A C 1
ATOM 798 O O . TRP A 1 98 ? -26.914 22.699 25.848 1.00 64.81 98 TRP A O 1
ATOM 808 N N . ALA A 1 99 ? -24.993 22.459 24.683 1.00 65.19 99 ALA A N 1
ATOM 809 C CA . ALA A 1 99 ? -24.486 23.810 24.920 1.00 65.19 99 ALA A CA 1
ATOM 810 C C . ALA A 1 99 ? -25.385 24.893 24.298 1.00 65.19 99 ALA A C 1
ATOM 812 O O . ALA A 1 99 ? -25.578 25.945 24.895 1.00 65.19 99 ALA A O 1
ATOM 813 N N . LEU A 1 100 ? -25.999 24.614 23.143 1.00 66.75 100 LEU A N 1
ATOM 814 C CA . LEU A 1 100 ? -26.937 25.540 22.503 1.00 66.75 100 LEU A CA 1
ATOM 815 C C . LEU A 1 100 ? -28.308 25.579 23.202 1.00 66.75 100 LEU A C 1
ATOM 817 O O . LEU A 1 100 ? -28.979 26.606 23.199 1.00 66.75 100 LEU A O 1
ATOM 821 N N . LYS A 1 101 ? -28.729 24.467 23.823 1.00 66.12 101 LYS A N 1
ATOM 822 C CA . LYS A 1 101 ? -30.016 24.371 24.537 1.00 66.12 101 LYS A CA 1
ATOM 823 C C . LYS A 1 101 ? -29.996 24.965 25.945 1.00 66.12 101 LYS A C 1
ATOM 825 O O . LYS A 1 101 ? -31.063 25.221 26.495 1.00 66.12 101 LYS A O 1
ATOM 830 N N . LYS A 1 102 ? -28.821 25.164 26.545 1.00 65.94 102 LYS A N 1
ATOM 831 C CA . LYS A 1 102 ? -28.681 25.776 27.869 1.00 65.94 102 LYS A CA 1
ATOM 832 C C . LYS A 1 102 ? -28.065 27.166 27.723 1.00 65.94 102 LYS A C 1
ATOM 834 O O . LYS A 1 102 ? -26.838 27.260 27.718 1.00 65.94 102 LYS A O 1
ATOM 839 N N . PRO A 1 103 ? -28.865 28.246 27.626 1.00 65.31 103 PRO A N 1
ATOM 840 C CA . PRO A 1 103 ? -28.307 29.578 27.786 1.00 65.31 103 PRO A CA 1
ATOM 841 C C . PRO A 1 103 ? -27.630 29.622 29.156 1.00 65.31 103 PRO A C 1
ATOM 843 O O . PRO A 1 103 ? -28.245 29.279 30.168 1.00 65.31 103 PRO A O 1
ATOM 846 N N . PHE A 1 104 ? -26.343 29.966 29.164 1.00 67.12 104 PHE A N 1
ATOM 847 C CA . PHE A 1 104 ? -25.563 30.199 30.372 1.00 67.12 104 PHE A CA 1
ATOM 848 C C . PHE A 1 104 ? -26.360 31.156 31.261 1.00 67.12 104 PHE A C 1
ATOM 850 O O . PHE A 1 104 ? -26.469 32.344 30.961 1.00 67.12 104 PHE A O 1
ATOM 857 N N . GLN A 1 105 ? -26.980 30.637 32.322 1.00 72.25 105 GLN A N 1
ATOM 858 C CA . GLN A 1 105 ? -27.639 31.508 33.278 1.00 72.25 105 GLN A CA 1
ATOM 859 C C . GLN A 1 105 ? -26.539 32.309 33.982 1.00 72.25 105 GLN A C 1
ATOM 861 O O . GLN A 1 105 ? -25.567 31.704 34.449 1.00 72.25 105 GLN A O 1
ATOM 866 N N . PRO A 1 106 ? -26.633 33.649 34.037 1.00 70.12 106 PRO A N 1
ATOM 867 C CA . PRO A 1 106 ? -25.674 34.434 34.790 1.00 70.12 106 PRO A CA 1
ATOM 868 C C . PRO A 1 106 ? -25.724 33.958 36.241 1.00 70.12 106 PRO A C 1
ATOM 870 O O . PRO A 1 106 ? -26.785 33.965 36.865 1.00 70.12 106 PRO A O 1
ATOM 873 N N . PHE A 1 107 ? -24.580 33.516 36.766 1.00 68.88 107 PHE A N 1
ATOM 874 C CA . PHE A 1 107 ? -24.414 33.243 38.188 1.00 68.88 107 PHE A CA 1
ATOM 875 C C . PHE A 1 107 ? -24.682 34.547 38.940 1.00 68.88 107 PHE A C 1
ATOM 877 O O . PHE A 1 107 ? -23.800 35.399 39.067 1.00 68.88 107 PHE A O 1
ATOM 884 N N . GLN A 1 108 ? -25.910 34.718 39.420 1.00 68.56 108 GLN A N 1
ATOM 885 C CA . GLN A 1 108 ? -26.253 35.798 40.328 1.00 68.56 108 GLN A CA 1
ATOM 886 C C . GLN A 1 108 ? -25.528 35.500 41.643 1.00 68.56 108 GLN A C 1
ATOM 888 O O . GLN A 1 108 ? -25.974 34.691 42.454 1.00 68.56 108 GLN A O 1
ATOM 893 N N . ARG A 1 109 ? -24.342 36.090 41.825 1.00 65.31 109 ARG A N 1
ATOM 894 C CA . ARG A 1 109 ? -23.603 36.035 43.088 1.00 65.31 109 ARG A CA 1
ATOM 895 C C . ARG A 1 109 ? -24.358 36.874 44.115 1.00 65.31 109 ARG A C 1
ATOM 897 O O . ARG A 1 109 ? -24.068 38.053 44.292 1.00 65.31 109 ARG A O 1
ATOM 904 N N . THR A 1 110 ? -25.319 36.279 44.811 1.00 67.56 110 THR A N 1
ATOM 905 C CA . THR A 1 110 ? -25.906 36.891 46.005 1.00 67.56 110 THR A CA 1
ATOM 906 C C . THR A 1 110 ? -24.861 36.880 47.114 1.00 67.56 110 THR A C 1
ATOM 908 O O . THR A 1 110 ? -24.642 35.871 47.782 1.00 67.56 110 THR A O 1
ATOM 911 N N . ARG A 1 111 ? -24.166 38.005 47.291 1.00 62.22 111 ARG A N 1
ATOM 912 C CA . ARG A 1 111 ? -23.255 38.227 48.415 1.00 62.22 111 ARG A CA 1
ATOM 913 C C . ARG A 1 111 ? -24.049 38.870 49.553 1.00 62.22 111 ARG A C 1
ATOM 915 O O . ARG A 1 111 ? -23.981 40.074 49.750 1.00 62.22 111 ARG A O 1
ATOM 922 N N . SER A 1 112 ? -24.827 38.077 50.288 1.00 68.69 112 SER A N 1
ATOM 923 C CA . SER A 1 112 ? -25.370 38.504 51.582 1.00 68.69 112 SER A CA 1
ATOM 924 C C . SER A 1 112 ? -24.489 37.938 52.690 1.00 68.69 112 SER A C 1
ATOM 926 O O . SER A 1 112 ? -24.705 36.827 53.168 1.00 68.69 112 SER A O 1
ATOM 928 N N . PHE A 1 113 ? -23.466 38.697 53.072 1.00 58.16 113 PHE A N 1
ATOM 929 C CA . PHE A 1 113 ? -22.775 38.496 54.341 1.00 58.16 113 PHE A CA 1
ATOM 930 C C . PHE A 1 113 ? -23.398 39.488 55.331 1.00 58.16 113 PHE A C 1
ATOM 932 O O . PHE A 1 113 ? -23.173 40.691 55.223 1.00 58.16 113 PHE A O 1
ATOM 939 N N . ARG A 1 114 ? -24.244 38.988 56.235 1.00 56.00 114 ARG A N 1
ATOM 940 C CA . ARG A 1 114 ? -24.611 39.666 57.484 1.00 56.00 114 ARG A CA 1
ATOM 941 C C . ARG A 1 114 ? -24.119 38.780 58.628 1.00 56.00 114 ARG A C 1
ATOM 943 O O . ARG A 1 114 ? -24.538 37.628 58.708 1.00 56.00 114 ARG A O 1
ATOM 950 N N . MET A 1 115 ? -23.249 39.337 59.460 1.00 49.12 115 MET A N 1
ATOM 951 C CA . MET A 1 115 ? -22.975 38.974 60.852 1.00 49.12 115 MET A CA 1
ATOM 952 C C . MET A 1 115 ? -22.865 40.300 61.592 1.00 49.12 115 MET A C 1
ATOM 954 O O . MET A 1 115 ? -22.178 41.188 61.037 1.00 49.12 115 MET A O 1
#

Sequence (115 aa):
IKYPGADMDITLSAPSFCRQISPEEFEYQRAYGSQEPLAALLEDVITDAKLSNKEKKKKLKQFQKSYPEVYQQRFPTPESETLLFPEKPKPRPQLLMWALKKPFQPFQRTRSFRM

Radius of gyration: 31.1 Å; Cα contacts (8 Å, |Δi|>4): 24; chains: 1; bounding box: 64×77×82 Å

InterPro domains:
  IPR060079 Target of ERK kinase mpk-1-like, C-terminal domain [PF27581] (34-76)

Secondary structure (DSSP, 8-state):
---TT-----------PPPPPPHHHHHHHHHHTTHHHHHHHHHHHHH-TTS-HHHHHHHHHHHHHH-HHHHHHH-SSHHHHHHHSPPPP----THHHHHHHS-------------

Organism: Chrysochloris asiatica (NCBI:txid185453)